Protein AF-A4TYS4-F1 (afdb_monomer)

Foldseek 3Di:
DDDDDDPPDDPVVLVVLVVVCVVVVHDSVVSVVVVVVVVVVVVDDPPPPDPPVVVVVVVVVD

Sequence (62 aa):
MGSVVIRNLDDAIINQFRTKAELNNRSLEAELREALVEKVAAMSPPRAEDSTHLIRQDRDSR

InterPro domains:
  IPR010985 Ribbon-helix-helix [SSF47598] (3-50)
  IPR053853 Antitoxin FitA-like, ribbon-helix-helix [PF22513] (3-38)

Radius of gyration: 19.73 Å; Cα contacts (8 Å, |Δi|>4): 13; chains: 1; bounding box: 62×22×25 Å

Mean predicted aligned error: 11.1 Å

Organism: NCBI:txid55518

Structure (mmCIF, N/CA/C/O backbone):
data_AF-A4TYS4-F1
#
_entry.id   AF-A4TYS4-F1
#
loop_
_atom_site.group_PDB
_atom_site.id
_atom_site.type_symbol
_atom_site.label_atom_id
_atom_site.label_alt_id
_atom_site.label_comp_id
_atom_site.label_asym_id
_atom_site.label_entity_id
_atom_site.label_seq_id
_atom_site.pdbx_PDB_ins_code
_atom_site.Cartn_x
_atom_site.Cartn_y
_atom_site.Cartn_z
_atom_site.occupancy
_atom_site.B_iso_or_equiv
_atom_site.auth_seq_id
_atom_site.auth_comp_id
_atom_site.auth_asym_id
_atom_site.auth_atom_id
_atom_site.pdbx_PDB_model_num
ATOM 1 N N . MET A 1 1 ? 7.206 16.958 -3.727 1.00 60.03 1 MET A N 1
ATOM 2 C CA . MET A 1 1 ? 6.398 15.755 -3.423 1.00 60.03 1 MET A CA 1
ATOM 3 C C . MET A 1 1 ? 5.650 15.381 -4.688 1.00 60.03 1 MET A C 1
ATOM 5 O O . MET A 1 1 ? 5.037 16.264 -5.271 1.00 60.03 1 MET A O 1
ATOM 9 N N . GLY A 1 2 ? 5.786 14.142 -5.160 1.00 82.62 2 GLY A N 1
ATOM 10 C CA . GLY A 1 2 ? 5.045 13.645 -6.325 1.00 82.62 2 GLY A CA 1
ATOM 11 C C . GLY A 1 2 ? 3.787 12.903 -5.881 1.00 82.62 2 GLY A C 1
ATOM 12 O O . GLY A 1 2 ? 3.793 12.297 -4.812 1.00 82.62 2 GLY A O 1
ATOM 13 N N . SER A 1 3 ? 2.727 12.955 -6.682 1.00 85.25 3 SER A N 1
ATOM 14 C CA . SER A 1 3 ? 1.508 12.168 -6.490 1.00 85.25 3 SER A CA 1
ATOM 15 C C . SER A 1 3 ? 1.356 11.165 -7.632 1.00 85.25 3 SER A C 1
ATOM 17 O O . SER A 1 3 ? 1.694 11.454 -8.780 1.00 85.25 3 SER A O 1
ATOM 19 N N . VAL A 1 4 ? 0.869 9.967 -7.312 1.00 84.00 4 VAL A N 1
ATOM 20 C CA . VAL A 1 4 ? 0.615 8.897 -8.283 1.00 84.00 4 VAL A CA 1
ATOM 21 C C . VAL A 1 4 ? -0.840 8.477 -8.146 1.00 84.00 4 VAL A C 1
ATOM 23 O O . VAL A 1 4 ? -1.314 8.237 -7.038 1.00 84.00 4 VAL A O 1
ATOM 26 N N . VAL A 1 5 ? -1.550 8.391 -9.271 1.00 88.94 5 VAL A N 1
ATOM 27 C CA . VAL A 1 5 ? -2.932 7.900 -9.323 1.00 88.94 5 VAL A CA 1
ATOM 28 C C . VAL A 1 5 ? -2.933 6.557 -10.036 1.00 88.94 5 VAL A C 1
ATOM 30 O O . VAL A 1 5 ? -2.574 6.477 -11.209 1.00 88.94 5 VAL A O 1
ATOM 33 N N . ILE A 1 6 ? -3.363 5.511 -9.334 1.00 84.69 6 ILE A N 1
ATOM 34 C CA . ILE A 1 6 ? -3.544 4.173 -9.901 1.00 84.69 6 ILE A CA 1
ATOM 35 C C . ILE A 1 6 ? -5.022 4.027 -10.262 1.00 84.69 6 ILE A C 1
ATOM 37 O O . ILE A 1 6 ? -5.890 4.196 -9.409 1.00 84.69 6 ILE A O 1
ATOM 41 N N . ARG A 1 7 ? -5.318 3.765 -11.538 1.00 90.25 7 ARG A N 1
ATOM 42 C CA . ARG A 1 7 ? -6.690 3.573 -12.037 1.00 90.25 7 ARG A CA 1
ATOM 43 C C . ARG A 1 7 ? -6.957 2.097 -12.301 1.00 90.25 7 ARG A C 1
ATOM 45 O O . ARG A 1 7 ? -6.021 1.352 -12.572 1.00 90.25 7 ARG A O 1
ATOM 52 N N . ASN A 1 8 ? -8.237 1.721 -12.281 1.00 89.88 8 ASN A N 1
ATOM 53 C CA . ASN A 1 8 ? -8.691 0.351 -12.533 1.00 89.88 8 ASN A CA 1
ATOM 54 C C . ASN A 1 8 ? -8.086 -0.671 -11.551 1.00 89.88 8 ASN A C 1
ATOM 56 O O . ASN A 1 8 ? -7.696 -1.769 -11.943 1.00 89.88 8 ASN A O 1
ATOM 60 N N . LEU A 1 9 ? -7.956 -0.269 -10.282 1.00 87.56 9 LEU A N 1
ATOM 61 C CA . LEU A 1 9 ? -7.536 -1.160 -9.210 1.00 87.56 9 LEU A CA 1
ATOM 62 C C . LEU A 1 9 ? -8.749 -1.952 -8.726 1.00 87.56 9 LEU A C 1
ATOM 64 O O . LEU A 1 9 ? -9.803 -1.370 -8.486 1.00 87.56 9 LEU A O 1
ATOM 68 N N . ASP A 1 10 ? -8.575 -3.259 -8.581 1.00 93.31 10 ASP A N 1
ATOM 69 C CA . ASP A 1 10 ? -9.630 -4.147 -8.111 1.00 93.31 10 ASP A CA 1
ATOM 70 C C . ASP A 1 10 ? -10.030 -3.816 -6.662 1.00 93.31 10 ASP A C 1
ATOM 72 O O . ASP A 1 10 ? -9.170 -3.648 -5.786 1.00 93.31 10 ASP A O 1
ATOM 76 N N . ASP A 1 11 ? -11.333 -3.746 -6.394 1.00 89.50 11 ASP A N 1
ATOM 77 C CA . ASP A 1 11 ? -11.871 -3.449 -5.066 1.00 89.50 11 ASP A CA 1
ATOM 78 C C . ASP A 1 11 ? -11.430 -4.479 -4.017 1.00 89.50 11 ASP A C 1
ATOM 80 O O . ASP A 1 11 ? -11.240 -4.141 -2.844 1.00 89.50 11 ASP A O 1
ATOM 84 N N . ALA A 1 12 ? -11.196 -5.733 -4.420 1.00 92.12 12 ALA A N 1
ATOM 85 C CA . ALA A 1 12 ? -10.687 -6.760 -3.518 1.00 92.12 12 ALA A CA 1
ATOM 86 C C . ALA A 1 12 ? -9.277 -6.425 -3.007 1.00 92.12 12 ALA A C 1
ATOM 88 O O . ALA A 1 12 ? -8.958 -6.691 -1.845 1.00 92.12 12 ALA A O 1
ATOM 89 N N . ILE A 1 13 ? -8.435 -5.811 -3.845 1.00 90.44 13 ILE A N 1
ATOM 90 C CA . ILE A 1 13 ? -7.091 -5.373 -3.448 1.00 90.44 13 ILE A CA 1
ATOM 91 C C . ILE A 1 13 ? -7.196 -4.193 -2.482 1.00 90.44 13 ILE A C 1
ATOM 93 O O . ILE A 1 13 ? -6.541 -4.195 -1.440 1.00 90.44 13 ILE A O 1
ATOM 97 N N . ILE A 1 14 ? -8.057 -3.216 -2.780 1.00 89.56 14 ILE A N 1
ATOM 98 C CA . ILE A 1 14 ? -8.272 -2.050 -1.908 1.00 89.56 14 ILE A CA 1
ATOM 99 C C . ILE A 1 14 ? -8.709 -2.498 -0.508 1.00 89.56 14 ILE A C 1
ATOM 101 O O . ILE A 1 14 ? -8.188 -1.997 0.490 1.00 89.56 14 ILE A O 1
ATOM 105 N N . ASN A 1 15 ? -9.623 -3.467 -0.426 1.00 92.62 15 ASN A N 1
ATOM 106 C CA . ASN A 1 15 ? -10.098 -4.000 0.849 1.00 92.62 15 ASN A CA 1
ATOM 107 C C . ASN A 1 15 ? -9.003 -4.745 1.621 1.00 92.62 15 ASN A C 1
ATOM 109 O O . ASN A 1 15 ? -8.846 -4.508 2.815 1.00 92.62 15 ASN A O 1
ATOM 113 N N . GLN A 1 16 ? -8.190 -5.570 0.954 1.00 91.62 16 GLN A N 1
ATOM 114 C CA . GLN A 1 16 ? -7.062 -6.245 1.608 1.00 91.62 16 GLN A CA 1
ATOM 115 C C . GLN A 1 16 ? -6.059 -5.253 2.206 1.00 91.62 16 GLN A C 1
ATOM 117 O O . GLN A 1 16 ? -5.642 -5.408 3.355 1.00 91.62 16 GLN A O 1
ATOM 122 N N . PHE A 1 17 ? -5.697 -4.208 1.456 1.00 90.31 17 PHE A N 1
ATOM 123 C CA . PHE A 1 17 ? -4.793 -3.173 1.958 1.00 90.31 17 PHE A CA 1
ATOM 124 C C . PHE A 1 17 ? -5.422 -2.344 3.077 1.00 90.31 17 PHE A C 1
ATOM 126 O O . PHE A 1 17 ? -4.718 -1.970 4.010 1.00 90.31 17 PHE A O 1
ATOM 133 N N . ARG A 1 18 ? -6.736 -2.099 3.035 1.00 91.50 18 ARG A N 1
ATOM 134 C CA . ARG A 1 18 ? -7.459 -1.430 4.124 1.00 91.50 18 ARG A CA 1
ATOM 135 C C . ARG A 1 18 ? -7.391 -2.240 5.414 1.00 91.50 18 ARG A C 1
ATOM 137 O O . ARG A 1 18 ? -6.965 -1.700 6.426 1.00 91.50 18 ARG A O 1
ATOM 144 N N . THR A 1 19 ? -7.717 -3.531 5.362 1.00 93.31 19 THR A N 1
ATOM 145 C CA . THR A 1 19 ? -7.626 -4.416 6.531 1.00 93.31 19 THR A CA 1
ATOM 146 C C . THR A 1 19 ? -6.199 -4.475 7.068 1.00 93.31 19 THR A C 1
ATOM 148 O O . THR A 1 19 ? -5.979 -4.393 8.274 1.00 93.31 19 THR A O 1
ATOM 151 N N . LYS A 1 20 ? -5.202 -4.5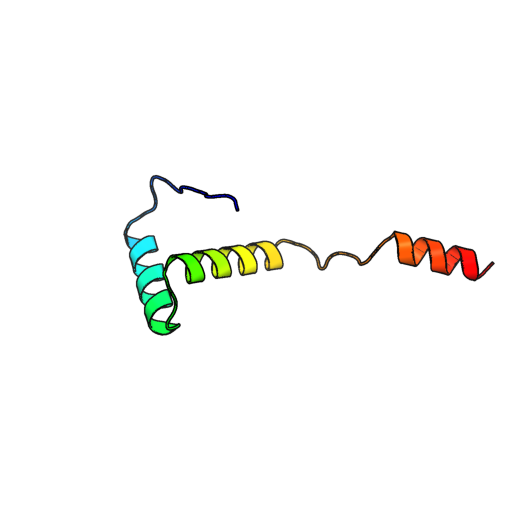55 6.180 1.00 91.12 20 LYS A N 1
ATOM 152 C CA . LYS A 1 20 ? -3.792 -4.538 6.578 1.00 91.12 20 LYS A CA 1
ATOM 153 C C . LYS A 1 20 ? -3.389 -3.210 7.235 1.00 91.12 20 LYS A C 1
ATOM 155 O O . LYS A 1 20 ? -2.635 -3.217 8.203 1.00 91.12 20 LYS A O 1
ATOM 160 N N . ALA A 1 21 ? -3.921 -2.087 6.760 1.00 92.25 21 ALA A N 1
ATOM 161 C CA . ALA A 1 21 ? -3.677 -0.767 7.336 1.00 92.25 21 ALA A CA 1
ATOM 162 C C . ALA A 1 21 ? -4.286 -0.622 8.735 1.00 92.25 21 ALA A C 1
ATOM 164 O O . ALA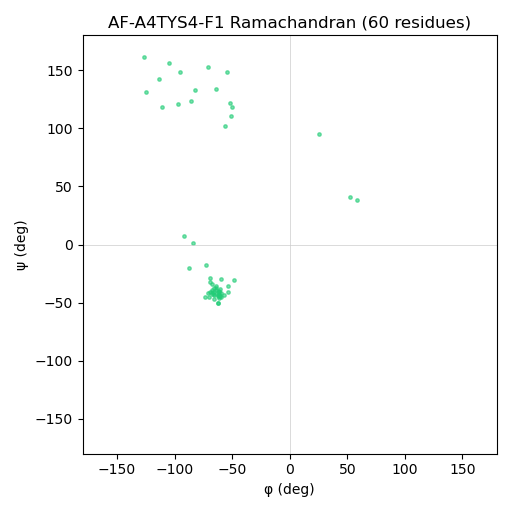 A 1 21 ? -3.612 -0.144 9.646 1.00 92.25 21 ALA A O 1
ATOM 165 N N . GLU A 1 22 ? -5.508 -1.120 8.932 1.00 92.38 22 GLU A N 1
ATOM 166 C CA . GLU A 1 22 ? -6.168 -1.156 10.241 1.00 92.38 22 GLU A CA 1
ATOM 167 C C . GLU A 1 22 ? -5.386 -2.014 11.244 1.00 92.38 22 GLU A C 1
ATOM 169 O O . GLU A 1 22 ? -5.135 -1.574 12.365 1.00 92.38 22 GLU A O 1
ATOM 174 N N . LEU A 1 23 ? -4.913 -3.194 10.826 1.00 92.50 23 LEU A N 1
ATOM 175 C CA . LEU A 1 23 ? -4.079 -4.067 11.661 1.00 92.50 23 LEU A CA 1
ATOM 176 C C . LEU A 1 23 ? -2.760 -3.397 12.072 1.00 92.50 23 LEU A C 1
ATOM 178 O O . LEU A 1 23 ? -2.327 -3.522 13.217 1.00 92.50 23 LEU A O 1
ATOM 182 N N . ASN A 1 24 ? -2.136 -2.654 11.156 1.00 89.88 24 ASN A N 1
ATOM 183 C CA . ASN A 1 24 ? -0.886 -1.938 11.411 1.00 89.88 24 ASN A CA 1
ATOM 184 C C . ASN A 1 24 ? -1.086 -0.558 12.065 1.00 89.88 24 ASN A C 1
ATOM 186 O O . ASN A 1 24 ? -0.095 0.127 12.317 1.00 89.88 24 ASN A O 1
ATO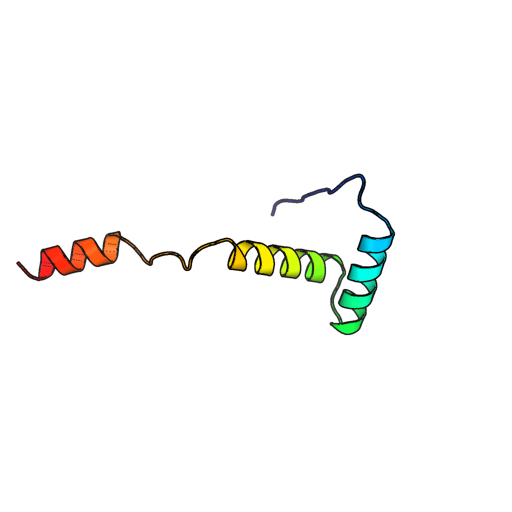M 190 N N . ASN A 1 25 ? -2.327 -0.144 12.365 1.00 92.06 25 ASN A N 1
ATOM 191 C CA . ASN A 1 25 ? -2.665 1.192 12.878 1.00 92.06 25 ASN A CA 1
ATOM 192 C C . ASN A 1 25 ? -2.088 2.331 12.011 1.00 92.06 25 ASN A C 1
ATOM 194 O O . ASN A 1 25 ? -1.570 3.331 12.513 1.00 92.06 25 ASN A O 1
ATOM 198 N N . ARG A 1 26 ? -2.145 2.169 10.687 1.00 90.88 26 ARG A N 1
ATOM 199 C CA . ARG A 1 26 ? -1.627 3.124 9.697 1.00 90.88 26 ARG A CA 1
ATOM 200 C C . ARG A 1 26 ? -2.710 3.491 8.685 1.00 90.88 26 ARG A C 1
ATOM 202 O O . ARG A 1 26 ? -3.702 2.790 8.522 1.00 90.88 26 ARG A O 1
ATOM 209 N N . SER A 1 27 ? -2.515 4.602 7.979 1.00 91.12 27 SER A N 1
ATOM 210 C CA . SER A 1 27 ? -3.380 4.986 6.857 1.00 91.12 27 SER A CA 1
ATOM 211 C C . SER A 1 27 ? -3.159 4.070 5.650 1.00 91.12 27 SER A C 1
ATOM 213 O O . SER A 1 27 ? -2.047 3.595 5.425 1.00 91.12 27 SER A O 1
ATOM 215 N N . LEU A 1 28 ? -4.185 3.907 4.807 1.00 88.62 28 LEU A N 1
ATOM 216 C CA . LEU A 1 28 ? -4.099 3.130 3.561 1.00 88.62 28 LEU A CA 1
ATOM 217 C C . LEU A 1 28 ? -2.936 3.585 2.660 1.00 88.62 28 LEU A C 1
ATOM 219 O O . LEU A 1 28 ? -2.221 2.758 2.102 1.00 88.62 28 LEU A O 1
ATOM 223 N N . GLU A 1 29 ? -2.719 4.899 2.552 1.00 88.94 29 GLU A N 1
ATOM 224 C CA . GLU A 1 29 ? -1.591 5.469 1.803 1.00 88.94 29 GLU A CA 1
ATOM 225 C C . GLU A 1 29 ? -0.239 5.031 2.378 1.00 88.94 29 GLU A C 1
ATOM 227 O O . GLU A 1 29 ? 0.664 4.673 1.624 1.00 88.94 29 GLU A O 1
ATOM 232 N N . ALA A 1 30 ? -0.102 5.032 3.707 1.00 88.50 30 ALA A N 1
ATOM 233 C CA . ALA A 1 30 ? 1.134 4.642 4.368 1.00 88.50 30 ALA A CA 1
ATOM 234 C C . ALA A 1 30 ? 1.435 3.157 4.129 1.00 88.50 30 ALA A C 1
ATOM 236 O O . ALA A 1 30 ? 2.560 2.830 3.771 1.00 88.50 30 ALA A O 1
ATOM 237 N N . GLU A 1 31 ? 0.434 2.276 4.223 1.00 91.38 31 GLU A N 1
ATOM 238 C CA . GLU A 1 31 ? 0.612 0.859 3.875 1.00 91.38 31 GLU A CA 1
ATOM 239 C C . GLU A 1 31 ? 0.987 0.653 2.407 1.00 91.38 31 GLU A C 1
ATOM 241 O O . GLU A 1 31 ? 1.894 -0.120 2.105 1.00 91.38 31 GLU A O 1
ATOM 246 N N . LEU A 1 32 ? 0.321 1.350 1.480 1.00 89.06 32 LEU A N 1
ATOM 247 C CA . LEU A 1 32 ? 0.641 1.258 0.053 1.00 89.06 32 LEU A CA 1
ATOM 248 C C . LEU A 1 32 ? 2.062 1.745 -0.236 1.00 89.06 32 LEU A C 1
ATOM 250 O O . LEU A 1 32 ? 2.779 1.127 -1.023 1.00 89.06 32 LEU A O 1
ATOM 254 N N . ARG A 1 33 ? 2.484 2.831 0.418 1.00 88.81 33 ARG A N 1
ATOM 255 C CA . ARG A 1 33 ? 3.843 3.362 0.311 1.00 88.81 33 ARG A CA 1
ATOM 256 C C . ARG A 1 33 ? 4.869 2.354 0.814 1.00 88.81 33 ARG A C 1
ATOM 258 O O . ARG A 1 33 ? 5.831 2.088 0.102 1.00 88.81 33 ARG A O 1
ATOM 265 N N . GLU A 1 34 ? 4.668 1.800 2.004 1.00 90.12 34 GLU A N 1
ATOM 266 C CA . GLU A 1 34 ? 5.582 0.821 2.603 1.00 90.12 34 GLU A CA 1
ATOM 267 C C . GLU A 1 34 ? 5.672 -0.442 1.743 1.00 90.12 34 GLU A C 1
ATOM 269 O O . GLU A 1 34 ? 6.769 -0.904 1.444 1.00 90.12 34 GLU A O 1
ATOM 274 N N . ALA A 1 35 ? 4.538 -0.943 1.243 1.00 88.19 35 ALA A N 1
ATOM 275 C CA . ALA A 1 35 ? 4.511 -2.084 0.335 1.00 88.19 35 ALA A CA 1
ATOM 276 C C . ALA A 1 35 ? 5.279 -1.812 -0.970 1.00 88.19 35 ALA A C 1
ATOM 278 O O . ALA A 1 35 ? 5.969 -2.698 -1.478 1.00 88.19 35 ALA A O 1
ATOM 279 N N . LEU A 1 36 ? 5.198 -0.590 -1.509 1.00 88.00 36 LEU A N 1
ATOM 280 C CA . LEU A 1 36 ? 5.992 -0.187 -2.671 1.00 88.00 36 LEU A CA 1
ATOM 281 C C . LEU A 1 36 ? 7.487 -0.151 -2.344 1.00 88.00 36 LEU A C 1
ATOM 283 O O . LEU A 1 36 ? 8.291 -0.680 -3.109 1.00 88.00 36 LEU A O 1
ATOM 287 N N . VAL A 1 37 ? 7.858 0.461 -1.218 1.00 87.88 37 VAL A N 1
ATOM 288 C CA . VAL A 1 37 ? 9.256 0.578 -0.782 1.00 87.88 37 VAL A CA 1
ATOM 289 C C . VAL A 1 37 ? 9.864 -0.801 -0.551 1.00 87.88 37 VAL A C 1
ATOM 291 O O .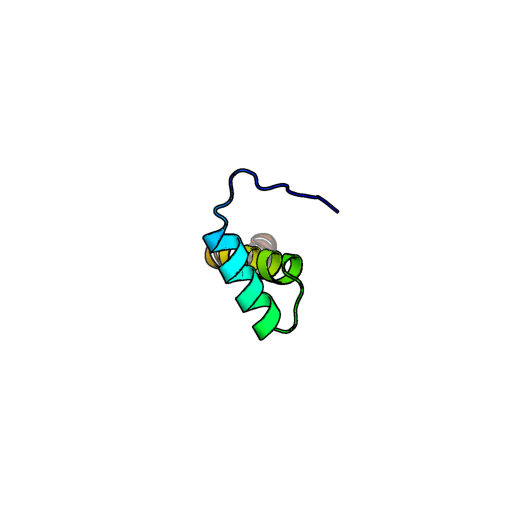 VAL A 1 37 ? 10.949 -1.066 -1.056 1.00 87.88 37 VAL A O 1
ATOM 294 N N . GLU A 1 38 ? 9.153 -1.698 0.130 1.00 88.25 38 GLU A N 1
ATOM 295 C CA . GLU A 1 38 ? 9.600 -3.067 0.392 1.00 88.25 38 GLU A CA 1
ATOM 296 C C . GLU A 1 38 ? 9.829 -3.842 -0.914 1.00 88.25 38 GLU A C 1
ATOM 298 O O . GLU A 1 38 ? 10.867 -4.482 -1.091 1.00 88.25 38 GLU A O 1
ATOM 303 N N . LYS A 1 39 ? 8.904 -3.737 -1.879 1.00 87.06 39 LYS A N 1
ATOM 304 C CA . LYS A 1 39 ? 9.053 -4.398 -3.185 1.00 87.06 39 LYS A CA 1
ATOM 305 C C . LYS A 1 39 ? 10.193 -3.816 -4.013 1.00 87.06 39 LYS A C 1
ATOM 307 O O . LYS A 1 39 ? 10.930 -4.580 -4.631 1.00 87.06 39 LYS A O 1
ATOM 312 N N . VAL A 1 40 ? 10.366 -2.497 -4.017 1.00 84.69 40 VAL A N 1
ATOM 313 C CA . VAL A 1 40 ? 11.478 -1.841 -4.723 1.00 84.69 40 VAL A CA 1
ATOM 314 C C . VAL A 1 40 ? 12.819 -2.185 -4.073 1.00 84.69 40 VAL A C 1
ATOM 316 O O . VAL A 1 40 ? 13.788 -2.440 -4.788 1.00 84.69 40 VAL A O 1
ATOM 319 N N . ALA A 1 41 ? 12.875 -2.251 -2.742 1.00 79.19 41 ALA A N 1
ATOM 320 C CA . ALA A 1 41 ? 14.059 -2.674 -2.002 1.00 79.19 41 ALA A CA 1
ATOM 321 C C . ALA A 1 41 ? 14.420 -4.136 -2.297 1.00 79.19 41 ALA A C 1
ATOM 323 O O . ALA A 1 41 ? 15.591 -4.442 -2.474 1.00 79.19 41 ALA A O 1
ATOM 324 N N . ALA A 1 42 ? 13.426 -5.019 -2.427 1.00 76.06 42 ALA A N 1
ATOM 325 C CA . ALA A 1 42 ? 13.643 -6.416 -2.797 1.00 76.06 42 ALA A CA 1
ATOM 326 C C . ALA A 1 42 ? 14.106 -6.603 -4.256 1.00 76.06 42 ALA A C 1
ATOM 328 O O . ALA A 1 42 ? 14.783 -7.581 -4.563 1.00 76.06 42 ALA A O 1
ATOM 329 N N . MET A 1 43 ? 13.733 -5.696 -5.166 1.00 75.31 43 MET A N 1
ATOM 330 C CA . MET A 1 43 ? 14.149 -5.742 -6.579 1.00 75.31 43 MET A CA 1
ATOM 331 C C . MET A 1 43 ? 15.476 -5.031 -6.845 1.00 75.31 43 MET A C 1
ATOM 333 O O . MET A 1 43 ? 16.114 -5.282 -7.866 1.00 75.31 43 MET A O 1
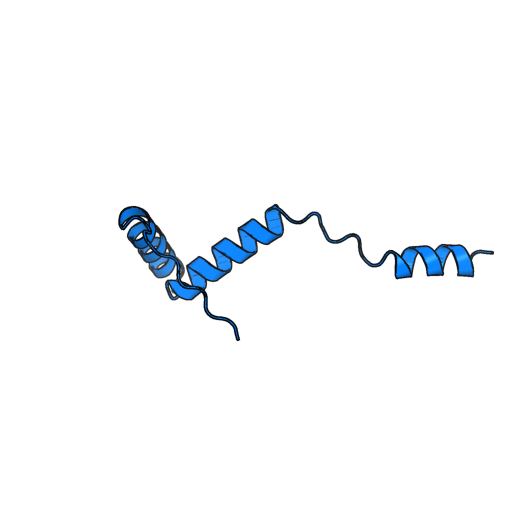ATOM 337 N N . SER A 1 44 ? 15.889 -4.133 -5.955 1.00 66.75 44 SER A N 1
ATOM 338 C CA . SER A 1 44 ? 17.173 -3.457 -6.075 1.00 66.75 44 SER A CA 1
ATOM 339 C C . SER A 1 44 ? 18.245 -4.344 -5.442 1.00 66.75 44 SER A C 1
ATOM 341 O O . SER A 1 44 ? 18.119 -4.669 -4.261 1.00 66.75 44 SER A O 1
ATOM 343 N N . PRO A 1 45 ? 19.318 -4.734 -6.159 1.00 60.81 45 PRO A N 1
ATOM 344 C CA . PRO A 1 45 ? 20.481 -5.290 -5.478 1.00 60.81 45 PRO A CA 1
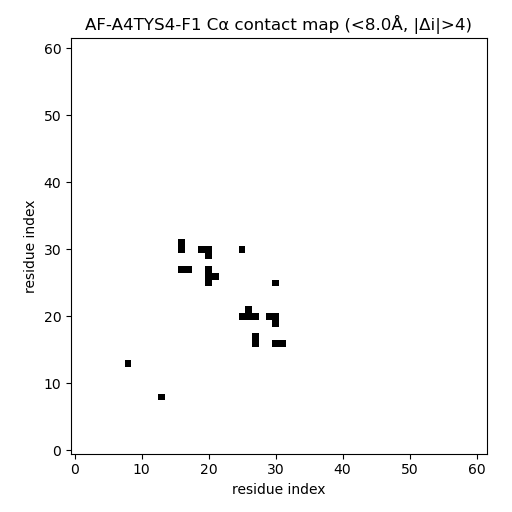ATOM 345 C C . PRO A 1 45 ? 20.945 -4.282 -4.412 1.00 60.81 45 PRO A C 1
ATOM 347 O O . PRO A 1 45 ? 20.773 -3.073 -4.631 1.00 60.81 45 PRO A O 1
ATOM 350 N N . PRO A 1 46 ? 21.514 -4.734 -3.272 1.00 59.19 46 PRO A N 1
ATOM 351 C CA . PRO A 1 46 ? 22.135 -3.821 -2.323 1.00 59.19 46 PRO A 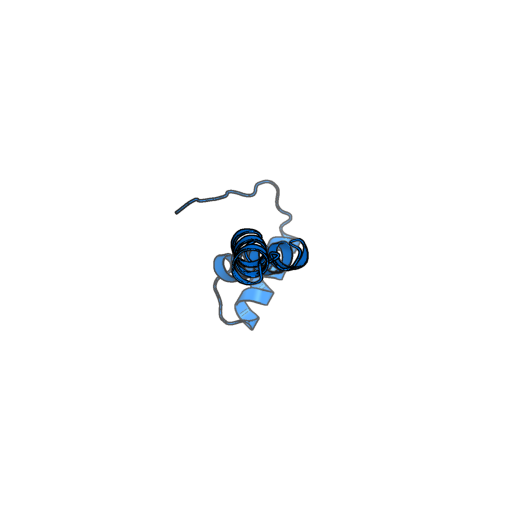CA 1
ATOM 352 C C . PRO A 1 46 ? 23.079 -2.952 -3.137 1.00 59.19 46 PRO A C 1
ATOM 354 O O . PRO A 1 46 ? 23.931 -3.467 -3.864 1.00 59.19 46 PRO A O 1
ATOM 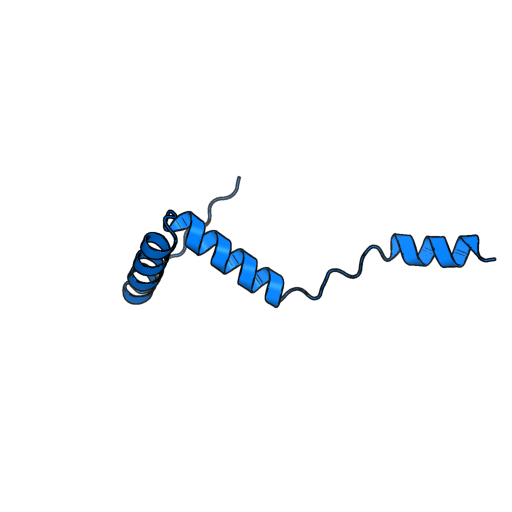357 N N . ARG A 1 47 ? 22.809 -1.645 -3.133 1.00 57.97 47 ARG A N 1
ATOM 358 C CA . ARG A 1 47 ? 23.562 -0.675 -3.912 1.00 57.97 47 ARG A CA 1
ATOM 359 C C . ARG A 1 47 ? 25.021 -0.922 -3.580 1.00 57.97 47 ARG A C 1
ATOM 361 O O . ARG A 1 47 ? 25.400 -0.708 -2.436 1.00 57.97 47 ARG A O 1
ATOM 368 N N . ALA A 1 48 ? 25.780 -1.439 -4.549 1.00 58.69 48 ALA A N 1
ATOM 369 C CA . ALA A 1 48 ? 27.220 -1.549 -4.435 1.00 58.69 48 ALA A CA 1
ATOM 370 C C . ALA A 1 48 ? 27.701 -0.132 -4.147 1.00 58.69 48 ALA A C 1
ATOM 372 O O . ALA A 1 48 ? 27.626 0.766 -4.989 1.00 58.69 48 ALA A O 1
ATOM 373 N N . GLU A 1 49 ? 28.002 0.069 -2.879 1.00 56.34 49 GLU A N 1
ATOM 374 C CA . GLU A 1 49 ? 28.483 1.291 -2.289 1.00 56.34 49 GLU A CA 1
ATOM 375 C C . GLU A 1 49 ? 29.677 1.751 -3.116 1.00 56.34 49 GLU A C 1
ATOM 377 O O . GLU A 1 49 ? 30.611 0.998 -3.380 1.00 56.34 49 GLU A O 1
ATOM 382 N N . ASP A 1 50 ? 29.526 2.971 -3.627 1.00 59.34 50 ASP A N 1
ATOM 383 C CA . ASP A 1 50 ? 30.515 3.788 -4.298 1.00 59.34 50 ASP A CA 1
ATOM 384 C C . ASP A 1 50 ? 31.666 3.039 -4.973 1.00 59.34 50 ASP A C 1
ATOM 386 O O . ASP A 1 50 ? 32.738 2.848 -4.398 1.00 59.34 50 ASP A O 1
ATOM 390 N N . SER A 1 51 ? 31.529 2.784 -6.278 1.00 60.59 51 SER A N 1
ATOM 391 C CA . SER A 1 51 ? 32.695 2.516 -7.132 1.00 60.59 51 SER A CA 1
ATOM 392 C C . SER A 1 51 ? 33.788 3.576 -6.914 1.00 60.59 51 SER A C 1
ATOM 394 O O . SER A 1 51 ? 34.971 3.263 -6.946 1.00 60.59 51 SER A O 1
ATOM 396 N N . THR A 1 52 ? 33.407 4.811 -6.568 1.00 64.62 52 THR A N 1
ATOM 397 C CA . THR A 1 52 ? 34.292 5.895 -6.120 1.00 64.62 52 THR A CA 1
ATOM 398 C C . THR A 1 52 ? 35.197 5.529 -4.934 1.00 64.62 52 THR A C 1
ATOM 400 O O . THR A 1 52 ? 36.332 5.996 -4.879 1.00 64.62 52 THR A O 1
ATOM 403 N N . HIS A 1 53 ? 34.722 4.720 -3.983 1.00 62.44 53 HIS A N 1
ATOM 404 C CA . HIS A 1 53 ? 35.488 4.264 -2.822 1.00 62.44 53 HIS A CA 1
ATOM 405 C C . HIS A 1 53 ? 36.528 3.209 -3.221 1.00 62.44 53 HIS A C 1
ATOM 407 O O . HIS A 1 53 ? 37.699 3.340 -2.866 1.00 62.44 53 HIS A O 1
ATOM 413 N N . LEU A 1 54 ? 36.132 2.237 -4.052 1.00 64.44 54 LEU A N 1
ATOM 414 C CA . LEU A 1 54 ? 37.026 1.188 -4.562 1.00 64.44 54 LEU A CA 1
ATOM 415 C C . LEU A 1 54 ? 38.181 1.771 -5.391 1.00 64.44 54 LEU A C 1
ATOM 417 O O . LEU A 1 54 ? 39.330 1.366 -5.234 1.00 64.44 54 LEU A O 1
ATOM 421 N N . ILE A 1 55 ? 37.898 2.780 -6.224 1.00 72.88 55 ILE A N 1
ATOM 422 C CA . ILE A 1 55 ? 38.922 3.439 -7.053 1.00 72.88 55 ILE A CA 1
ATOM 423 C C . ILE A 1 55 ? 39.902 4.257 -6.191 1.00 72.88 55 ILE A C 1
ATOM 425 O O . ILE A 1 55 ? 41.075 4.385 -6.538 1.00 72.88 55 ILE A O 1
ATOM 429 N N . ARG A 1 56 ? 39.444 4.828 -5.065 1.00 69.00 56 ARG A N 1
ATOM 430 C CA . ARG A 1 56 ? 40.324 5.553 -4.132 1.00 69.00 56 ARG A CA 1
ATOM 431 C C . ARG A 1 56 ? 41.255 4.603 -3.383 1.00 69.00 56 ARG A C 1
ATOM 433 O O . ARG A 1 56 ? 42.430 4.922 -3.264 1.00 69.00 56 ARG A O 1
ATOM 440 N N . GLN A 1 57 ? 40.758 3.450 -2.938 1.00 67.69 57 GLN A N 1
ATOM 441 C CA . GLN A 1 57 ? 41.553 2.468 -2.196 1.00 67.69 57 GL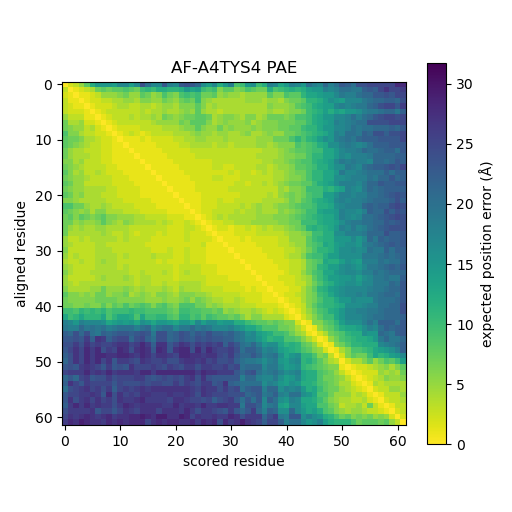N A CA 1
ATOM 442 C C . GLN A 1 57 ? 42.679 1.853 -3.048 1.00 67.69 57 GLN A C 1
ATOM 444 O O . GLN A 1 57 ? 43.803 1.723 -2.566 1.00 67.69 57 GLN A O 1
ATOM 449 N N . ASP A 1 58 ? 42.410 1.541 -4.324 1.00 72.75 58 ASP A N 1
ATOM 450 C CA . ASP A 1 58 ? 43.434 1.043 -5.262 1.00 72.75 58 ASP A CA 1
ATOM 451 C C . ASP A 1 58 ? 44.503 2.106 -5.568 1.00 72.75 58 ASP A C 1
ATOM 453 O O . ASP A 1 58 ? 45.689 1.792 -5.650 1.00 72.75 58 ASP A O 1
ATOM 457 N N . ARG A 1 59 ? 44.100 3.382 -5.675 1.00 73.00 59 ARG A N 1
ATOM 458 C CA . ARG A 1 59 ? 45.034 4.493 -5.908 1.00 73.00 59 ARG A CA 1
ATOM 459 C C . ARG A 1 59 ? 45.938 4.768 -4.704 1.00 73.00 59 ARG A C 1
ATOM 461 O O . ARG A 1 59 ? 47.106 5.061 -4.910 1.00 73.00 59 ARG A O 1
ATOM 468 N N . ASP A 1 60 ? 45.403 4.714 -3.487 1.00 75.00 60 ASP A N 1
ATOM 469 C CA . ASP A 1 60 ? 46.151 5.006 -2.252 1.00 75.00 60 ASP A CA 1
ATOM 470 C C . ASP A 1 60 ? 47.152 3.888 -1.888 1.00 75.00 60 ASP A C 1
ATOM 472 O O . ASP A 1 60 ? 48.091 4.107 -1.133 1.00 75.00 60 ASP A O 1
ATOM 476 N N . SER A 1 61 ? 46.979 2.692 -2.465 1.00 70.19 61 SER A N 1
ATOM 477 C CA . SER A 1 61 ? 47.821 1.512 -2.213 1.00 70.19 61 SER A CA 1
ATOM 478 C C . SER A 1 61 ? 49.016 1.358 -3.177 1.00 70.19 61 SER A C 1
ATOM 480 O O . SER A 1 61 ? 49.669 0.312 -3.151 1.00 70.19 61 SER A O 1
ATOM 482 N N . ARG A 1 62 ? 49.294 2.341 -4.049 1.00 62.12 62 ARG A N 1
ATOM 483 C CA . ARG A 1 62 ? 50.377 2.309 -5.057 1.00 62.12 62 ARG A CA 1
ATOM 484 C C . ARG A 1 62 ? 51.447 3.371 -4.844 1.00 62.12 62 ARG A C 1
ATOM 486 O O . ARG A 1 62 ? 51.112 4.468 -4.353 1.00 62.12 62 ARG A O 1
#

Nearest PDB structures (foldseek):
  2bsq-assembly1_F  TM=7.873E-01  e=1.749E-02  Neisseria gonorrhoeae
  6sbx-assembly1_C  TM=5.739E-01  e=2.961E-01  Myxococcus xanthus
  6gts-assembly1_C-2  TM=6.839E-01  e=6.007E-01  Escherichia coli
  5x3t-assembly1_G  TM=7.568E-01  e=1.126E+00  Mycobacterium tuberculosis H37Rv

Solvent-accessible surface area (backbone atoms only — not comparable to full-atom values): 3925 Å² total; per-residue (Å²): 138,89,86,84,88,84,75,94,69,58,67,71,56,55,49,54,46,42,55,52,8,59,75,68,76,46,52,54,67,55,44,53,48,50,55,49,50,53,51,51,56,73,70,44,71,81,73,76,74,50,68,71,54,57,57,48,55,60,58,73,73,106

Secondary structure (DSSP, 8-state):
-------S--HHHHHHHHHHHHHTT--HHHHHHHHHHHHHHHHSPP----HHHHHHHHHHT-

pLDDT: mean 80.86, std 12.1, range [56.34, 93.31]